Protein AF-A0A087G0Y4-F1 (afdb_monomer_lite)

InterPro domains:
  IPR002164 Nucleosome assembly protein [PF00956] (23-111)
  IPR002164 Nucleosome assembly protein [PTHR11875] (37-117)
  IPR037231 NAP-like superfamily [SSF143113] (29-110)

Secondary structure (DSSP, 8-state):
----TT-----------PPP------------------PPTTHHHHHHHSSSSSGGGS-TTTTTTGGGEEEEEEEEETTTTEEEEEEEE-S-SS-S-SEEEEEEEEPPTTS--EEEEE-

Organism: Arabis alpina (NCBI:txid50452)

Radius of gyration: 19.37 Å; chains: 1; bounding box: 36×42×59 Å

Structure (mmCIF, N/CA/C/O backbone):
data_AF-A0A087G0Y4-F1
#
_entry.id   AF-A0A087G0Y4-F1
#
loop_
_atom_site.group_PDB
_atom_site.id
_atom_site.type_symbol
_atom_site.label_atom_id
_atom_site.label_alt_id
_atom_site.label_comp_id
_atom_site.label_asym_id
_atom_site.label_entity_id
_atom_site.label_seq_id
_atom_site.pdbx_PDB_ins_code
_atom_site.Cartn_x
_atom_site.Cartn_y
_atom_site.Cartn_z
_atom_site.occupancy
_atom_site.B_iso_or_equiv
_atom_site.auth_seq_id
_atom_site.auth_comp_id
_atom_site.auth_asym_id
_atom_site.auth_atom_id
_atom_site.pdbx_PDB_model_num
ATOM 1 N N . MET A 1 1 ? -3.562 14.576 -15.953 1.00 42.75 1 MET A N 1
ATOM 2 C CA . MET A 1 1 ? -2.274 14.216 -15.324 1.00 42.75 1 MET A CA 1
ATOM 3 C C . MET A 1 1 ? -1.263 15.265 -15.746 1.00 42.75 1 MET A C 1
ATOM 5 O O . MET A 1 1 ? -1.091 15.443 -16.943 1.00 42.75 1 MET A O 1
ATOM 9 N N . ALA A 1 2 ? -0.673 16.008 -14.812 1.00 34.34 2 ALA A N 1
ATOM 10 C CA . ALA A 1 2 ? 0.415 16.933 -15.120 1.00 34.34 2 ALA A CA 1
ATOM 11 C C . ALA A 1 2 ? 1.644 16.490 -14.325 1.00 34.34 2 ALA A C 1
ATOM 13 O O . ALA A 1 2 ? 1.571 16.342 -13.107 1.00 34.34 2 ALA A O 1
ATOM 14 N N . GLN A 1 3 ? 2.736 16.218 -15.032 1.00 34.72 3 GLN A N 1
ATOM 15 C CA . GLN A 1 3 ? 4.035 15.912 -14.444 1.00 34.72 3 GLN A CA 1
ATOM 16 C C . GLN A 1 3 ? 4.720 17.238 -14.105 1.00 34.72 3 GLN A C 1
ATOM 18 O O . GLN A 1 3 ? 4.728 18.149 -14.933 1.00 34.72 3 GLN A O 1
ATOM 23 N N . ASN A 1 4 ? 5.290 17.366 -12.906 1.00 48.50 4 ASN A N 1
ATOM 24 C CA . ASN A 1 4 ? 6.262 18.426 -12.654 1.00 48.50 4 ASN A CA 1
ATOM 25 C C . ASN A 1 4 ? 7.663 17.962 -13.097 1.00 48.50 4 ASN A C 1
ATOM 27 O O . ASN A 1 4 ? 7.933 16.765 -13.220 1.00 48.50 4 ASN A O 1
ATOM 31 N N . ASN A 1 5 ? 8.561 18.920 -13.337 1.00 39.03 5 ASN A N 1
ATOM 32 C CA . ASN A 1 5 ? 9.888 18.699 -13.932 1.00 39.03 5 ASN A CA 1
ATOM 33 C C . ASN A 1 5 ? 10.851 17.835 -13.090 1.00 39.03 5 ASN A C 1
ATOM 35 O O . ASN A 1 5 ? 11.966 17.577 -13.531 1.00 39.03 5 ASN A O 1
ATOM 39 N N . ASN A 1 6 ? 10.427 17.361 -11.914 1.00 48.34 6 ASN A N 1
ATOM 40 C CA . ASN A 1 6 ? 11.209 16.481 -11.044 1.00 48.34 6 ASN A CA 1
ATOM 41 C C . ASN A 1 6 ? 10.680 15.035 -11.033 1.00 48.34 6 ASN A C 1
ATOM 43 O O . ASN A 1 6 ? 11.086 14.240 -10.189 1.00 48.34 6 ASN A O 1
ATOM 47 N N . GLY A 1 7 ? 9.751 14.680 -11.930 1.00 47.91 7 GLY A N 1
ATOM 48 C CA . GLY A 1 7 ? 9.212 13.319 -12.019 1.00 47.91 7 GLY A CA 1
ATOM 49 C C . GLY A 1 7 ? 8.364 12.902 -10.812 1.00 47.91 7 GLY A C 1
ATOM 50 O O . GLY A 1 7 ? 8.017 11.729 -10.690 1.00 47.91 7 GLY A O 1
ATOM 51 N N . GLN A 1 8 ? 8.000 13.842 -9.934 1.00 40.19 8 GLN A N 1
ATOM 52 C CA . GLN A 1 8 ? 7.041 13.596 -8.867 1.00 40.19 8 GLN A CA 1
ATOM 53 C C . GLN A 1 8 ? 5.629 13.658 -9.452 1.00 40.19 8 GLN A C 1
ATOM 55 O O . GLN A 1 8 ? 5.131 14.706 -9.859 1.00 40.19 8 GLN A O 1
ATOM 60 N N . CYS A 1 9 ? 4.965 12.508 -9.460 1.00 42.94 9 CYS A N 1
ATOM 61 C CA . CYS A 1 9 ? 3.518 12.437 -9.567 1.00 42.94 9 CYS A CA 1
ATOM 62 C C . CYS A 1 9 ? 2.965 12.770 -8.180 1.00 42.94 9 CYS A C 1
ATOM 64 O O . CYS A 1 9 ? 2.902 11.908 -7.303 1.00 42.94 9 CYS A O 1
ATOM 66 N N . SER A 1 10 ? 2.627 14.040 -7.960 1.00 42.09 10 SER A N 1
ATOM 67 C CA . SER A 1 10 ? 1.750 14.422 -6.861 1.00 42.09 10 SER A CA 1
ATOM 68 C C . SER A 1 10 ? 0.341 13.978 -7.231 1.00 42.09 10 SER A C 1
ATOM 70 O O . SER A 1 10 ? -0.224 14.444 -8.224 1.00 42.09 10 SER A O 1
ATOM 72 N N . VAL A 1 11 ? -0.234 13.069 -6.447 1.00 43.69 11 VAL A N 1
ATOM 73 C CA . VAL A 1 11 ? -1.680 12.854 -6.472 1.00 43.69 11 VAL A CA 1
ATOM 74 C C . VAL A 1 11 ? -2.290 14.166 -5.984 1.00 43.69 11 VAL A C 1
ATOM 76 O O . VAL A 1 11 ? -2.240 14.473 -4.797 1.00 43.69 11 VAL A O 1
ATOM 79 N N . PHE A 1 12 ? -2.767 15.003 -6.906 1.00 33.47 12 PHE A N 1
ATOM 80 C CA . PHE A 1 12 ? -3.542 16.179 -6.537 1.00 33.47 12 PHE A CA 1
ATOM 81 C C . PHE A 1 12 ? -4.882 15.673 -6.004 1.00 33.47 12 PHE A C 1
ATOM 83 O O . PHE A 1 12 ? -5.778 15.330 -6.775 1.00 33.47 12 PHE A O 1
ATOM 90 N N . PHE A 1 13 ? -5.001 15.580 -4.683 1.00 41.09 13 PHE A N 1
ATOM 91 C CA . PHE A 1 13 ? -6.304 15.546 -4.042 1.00 41.09 13 PHE A CA 1
ATOM 92 C C . PHE A 1 13 ? -6.927 16.929 -4.244 1.00 41.09 13 PHE A C 1
ATOM 94 O O . PHE A 1 13 ? -6.303 17.942 -3.941 1.00 41.09 13 PHE A O 1
ATOM 101 N N . ASN A 1 14 ? -8.125 16.985 -4.828 1.00 33.19 14 ASN A N 1
ATOM 102 C CA . ASN A 1 14 ? -8.888 18.227 -4.873 1.00 33.19 14 ASN A CA 1
ATOM 103 C C . ASN A 1 14 ? -9.185 18.643 -3.426 1.00 33.19 14 ASN A C 1
ATOM 105 O O . ASN A 1 14 ? -9.960 17.971 -2.746 1.00 33.19 14 ASN A O 1
ATOM 109 N N . ASP A 1 15 ? -8.569 19.734 -2.972 1.00 37.50 15 ASP A N 1
ATOM 110 C CA . ASP A 1 15 ? -8.854 20.336 -1.673 1.00 37.50 15 ASP A CA 1
ATOM 111 C C . ASP A 1 15 ? -10.341 20.716 -1.592 1.00 37.50 15 ASP A C 1
ATOM 113 O O . ASP A 1 15 ? -10.822 21.622 -2.279 1.00 37.50 15 ASP A O 1
ATOM 117 N N . VAL A 1 16 ? -11.087 20.034 -0.721 1.00 41.59 16 VAL A N 1
ATOM 118 C CA . VAL A 1 16 ? -12.377 20.527 -0.232 1.00 41.59 16 VAL A CA 1
ATOM 119 C C . VAL A 1 16 ? -12.080 21.670 0.739 1.00 41.59 16 VAL A C 1
ATOM 121 O O . VAL A 1 16 ? -11.507 21.468 1.806 1.00 41.59 16 VAL A O 1
ATOM 124 N N . GLN A 1 17 ? -12.456 22.897 0.370 1.00 39.28 17 GLN A N 1
ATOM 125 C CA . GLN A 1 17 ? -12.334 24.048 1.264 1.00 39.28 17 GLN A CA 1
ATOM 126 C C . GLN A 1 17 ? -13.361 23.964 2.401 1.00 39.28 17 GLN A C 1
ATOM 128 O O . GLN A 1 17 ? -14.561 24.139 2.181 1.00 39.28 17 GLN A O 1
ATOM 133 N N . SER A 1 18 ? -12.892 23.773 3.635 1.00 35.34 18 SER A N 1
ATOM 134 C CA . SER A 1 18 ? -13.695 23.947 4.849 1.00 35.34 18 SER A CA 1
ATOM 135 C C . SER A 1 18 ? -13.528 25.366 5.408 1.00 35.34 18 SER A C 1
ATOM 137 O O . SER A 1 18 ? -12.437 25.751 5.829 1.00 35.34 18 SER A O 1
ATOM 139 N N . LYS A 1 19 ? -14.611 26.154 5.431 1.00 32.28 19 LYS A N 1
ATOM 140 C CA . LYS A 1 19 ? -14.662 27.465 6.103 1.00 32.28 19 LYS A CA 1
ATOM 141 C C . LYS A 1 19 ? -14.731 27.295 7.625 1.00 32.28 19 LYS A C 1
ATOM 143 O O . LYS A 1 19 ? -15.584 26.564 8.119 1.00 32.28 19 LYS A O 1
ATOM 148 N N . ALA A 1 20 ? -13.881 28.025 8.348 1.00 36.31 20 ALA A N 1
ATOM 149 C CA . ALA A 1 20 ? -13.868 28.104 9.807 1.00 36.31 20 ALA A CA 1
ATOM 150 C C . ALA A 1 20 ? -14.759 29.248 10.326 1.00 36.31 20 ALA A C 1
ATOM 152 O O . ALA A 1 20 ? -14.735 30.356 9.788 1.00 36.31 20 ALA A O 1
ATOM 153 N N . GLY A 1 21 ? -15.498 28.981 11.403 1.00 30.19 21 GLY A N 1
ATOM 154 C CA . GLY A 1 21 ? -16.144 29.978 12.255 1.00 30.19 21 GLY A CA 1
ATOM 155 C C . GLY A 1 21 ? -15.939 29.589 13.722 1.00 30.19 21 GLY A C 1
ATOM 156 O O . GLY A 1 21 ? -16.226 28.455 14.094 1.00 30.19 21 GLY A O 1
ATOM 157 N N . ALA A 1 22 ? -15.395 30.510 14.519 1.00 38.53 22 ALA A N 1
ATOM 158 C CA . ALA A 1 22 ? -15.280 30.433 15.984 1.00 38.53 22 ALA A CA 1
ATOM 159 C C . ALA A 1 22 ? -16.597 30.941 16.641 1.00 38.53 22 ALA A C 1
ATOM 161 O O . ALA A 1 22 ? -17.388 31.545 15.904 1.00 38.53 22 ALA A O 1
ATOM 162 N N . PRO A 1 23 ? -16.880 30.742 17.956 1.00 44.62 23 PRO A N 1
ATOM 163 C CA . PRO A 1 23 ? -16.059 31.274 19.062 1.00 44.62 23 PRO A CA 1
ATOM 164 C C . PRO A 1 23 ? -15.920 30.418 20.359 1.00 44.62 23 PRO A C 1
ATOM 166 O O . PRO A 1 23 ? -16.808 29.660 20.726 1.00 44.62 23 PRO A O 1
ATOM 169 N N . GLU A 1 24 ? -14.791 30.672 21.042 1.00 37.28 24 GLU A N 1
ATOM 170 C CA . GLU A 1 24 ? -14.571 30.927 22.492 1.00 37.28 24 GLU A CA 1
ATOM 171 C C . GLU A 1 24 ? -14.680 29.825 23.586 1.00 37.28 24 GLU A C 1
ATOM 173 O O . GLU A 1 24 ? -15.331 28.796 23.453 1.00 37.28 24 GLU A O 1
ATOM 178 N N . GLU A 1 25 ? -13.914 30.071 24.658 1.00 42.16 25 GLU A N 1
ATOM 179 C CA . GLU A 1 25 ? -13.199 29.181 25.595 1.00 42.16 25 GLU A CA 1
ATOM 180 C C . GLU A 1 25 ? -13.991 28.685 26.826 1.00 42.16 25 GLU A C 1
ATOM 182 O O . GLU A 1 25 ? -14.810 29.436 27.338 1.00 42.16 25 GLU A O 1
ATOM 187 N N . VAL A 1 26 ? -13.598 27.532 27.418 1.00 32.91 26 VAL A N 1
ATOM 188 C CA . VAL A 1 26 ? -13.434 27.339 28.889 1.00 32.91 26 VAL A CA 1
ATOM 189 C C . VAL A 1 26 ? -12.370 26.250 29.188 1.00 32.91 26 VAL A C 1
ATOM 191 O O . VAL A 1 26 ? -12.385 25.174 28.595 1.00 32.91 26 VAL A O 1
ATOM 194 N N . LYS A 1 27 ? -11.458 26.547 30.131 1.00 42.16 27 LYS A N 1
ATOM 195 C CA . LYS A 1 27 ? -10.348 25.726 30.678 1.00 42.16 27 LYS A CA 1
ATOM 196 C C . LYS A 1 27 ? -10.800 24.483 31.468 1.00 42.16 27 LYS A C 1
ATOM 198 O O . LYS A 1 27 ? -11.770 24.597 32.205 1.00 42.16 27 LYS A O 1
ATOM 203 N N . THR A 1 28 ? -10.015 23.393 31.466 1.00 29.47 28 THR A N 1
ATOM 204 C CA . THR A 1 28 ? -9.475 22.678 32.662 1.00 29.47 28 THR A CA 1
ATOM 205 C C . THR A 1 28 ? -8.349 21.719 32.212 1.00 29.47 28 THR A C 1
ATOM 207 O O . THR A 1 28 ? -8.361 21.241 31.082 1.00 29.47 28 THR A O 1
ATOM 210 N N . GLU A 1 29 ? -7.349 21.539 33.074 1.00 43.53 29 GLU A N 1
ATOM 211 C CA . GLU A 1 29 ? -6.061 20.849 32.894 1.00 43.53 29 GLU A CA 1
ATOM 212 C C . GLU A 1 29 ? -6.166 19.304 32.845 1.00 43.53 29 GLU A C 1
ATOM 214 O O . GLU A 1 29 ? -7.172 18.740 33.261 1.00 43.53 29 GLU A O 1
ATOM 219 N N . GLU A 1 30 ? -5.078 18.659 32.386 1.00 40.88 30 GLU A N 1
ATOM 220 C CA . GLU A 1 30 ? -4.781 17.205 32.357 1.00 40.88 30 GLU A CA 1
ATOM 221 C C . GLU A 1 30 ? -5.327 16.360 31.187 1.00 40.88 30 GLU A C 1
ATOM 223 O O . GLU A 1 30 ? -6.263 15.583 31.311 1.00 40.88 30 GLU A O 1
ATOM 228 N N . GLU A 1 31 ? -4.653 16.452 30.038 1.00 36.97 31 GLU A N 1
ATOM 229 C CA . GLU A 1 31 ? -4.022 15.318 29.339 1.00 36.97 31 GLU A CA 1
ATOM 230 C C . GLU A 1 31 ? -3.340 15.891 28.089 1.00 36.97 31 GLU A C 1
ATOM 232 O O . GLU A 1 31 ? -4.000 16.385 27.174 1.00 36.97 31 GLU A O 1
ATOM 237 N N . GLU A 1 32 ? -2.008 15.815 28.014 1.00 40.00 32 GLU A N 1
ATOM 238 C CA . GLU A 1 32 ? -1.262 16.000 26.765 1.00 40.00 32 GLU A CA 1
ATOM 239 C C . GLU A 1 32 ? -1.572 14.846 25.791 1.00 40.00 32 GLU A C 1
ATOM 241 O O . GLU A 1 32 ? -0.706 14.072 25.390 1.00 40.00 32 GLU A O 1
ATOM 246 N N . LYS A 1 33 ? -2.821 14.715 25.347 1.00 40.31 33 LYS A N 1
ATOM 247 C CA . LYS A 1 33 ? -3.071 14.187 24.015 1.00 40.31 33 LYS A CA 1
ATOM 248 C C . LYS A 1 33 ? -3.001 15.376 23.098 1.00 40.31 33 LYS A C 1
ATOM 250 O O . LYS A 1 33 ? -4.000 16.052 22.860 1.00 40.31 33 LYS A O 1
ATOM 255 N N . ALA A 1 34 ? -1.784 15.608 22.601 1.00 44.06 34 ALA A N 1
ATOM 256 C CA . ALA A 1 34 ? -1.559 16.322 21.361 1.00 44.06 34 ALA A CA 1
ATOM 257 C C . ALA A 1 34 ? -2.760 16.046 20.461 1.00 44.06 34 ALA A C 1
ATOM 259 O O . ALA A 1 34 ? -3.037 14.886 20.130 1.00 44.06 34 ALA A O 1
ATOM 260 N N . VAL A 1 35 ? -3.512 17.097 20.146 1.00 46.28 35 VAL A N 1
ATOM 261 C CA . VAL A 1 35 ? -4.509 17.072 19.088 1.00 46.28 35 VAL A CA 1
ATOM 262 C C . VAL A 1 35 ? -3.695 16.856 17.816 1.00 46.28 35 VAL A C 1
ATOM 264 O O . VAL A 1 35 ? -3.379 17.790 17.092 1.00 46.28 35 VAL A O 1
ATOM 267 N N . LYS A 1 36 ? -3.246 15.611 17.601 1.00 55.59 36 LYS A N 1
ATOM 268 C CA . LYS A 1 36 ? -2.837 15.114 16.300 1.00 55.59 36 LYS A CA 1
ATOM 269 C C . LYS A 1 36 ? -4.037 15.435 15.444 1.00 55.59 36 LYS A C 1
ATOM 271 O O . LYS A 1 36 ? -5.130 14.947 15.743 1.00 55.59 36 LYS A O 1
ATOM 276 N N . GLU A 1 37 ? -3.841 16.333 14.488 1.00 54.47 37 GLU A N 1
ATOM 277 C CA . GLU A 1 37 ? -4.824 16.670 13.473 1.00 54.47 37 GLU A CA 1
ATOM 278 C C . GLU A 1 37 ? -5.560 15.384 13.106 1.00 54.47 37 GLU A C 1
ATOM 280 O O . GLU A 1 37 ? -4.936 14.394 12.711 1.00 54.47 37 GLU A O 1
ATOM 285 N N . LYS A 1 38 ? -6.864 15.336 13.404 1.00 65.81 38 LYS A N 1
ATOM 286 C CA . LYS A 1 38 ? -7.674 14.144 13.169 1.00 65.81 38 LYS A CA 1
ATOM 287 C C . LYS A 1 38 ? -7.774 13.985 11.658 1.00 65.81 38 LYS A C 1
ATOM 289 O O . LYS A 1 38 ? -8.678 14.540 11.039 1.00 65.81 38 LYS A O 1
ATOM 294 N N . GLY A 1 39 ? -6.810 13.281 11.072 1.00 77.88 39 GLY A N 1
ATOM 295 C CA . GLY A 1 39 ? -6.884 12.825 9.694 1.00 77.88 39 GLY A CA 1
ATOM 296 C C . GLY A 1 39 ? -8.147 11.992 9.486 1.00 77.88 39 GLY A C 1
ATOM 297 O O . GLY A 1 39 ? -8.811 11.579 10.441 1.00 77.88 39 GLY A O 1
ATOM 298 N N . VAL A 1 40 ? -8.493 11.747 8.227 1.00 89.38 40 VAL A N 1
ATOM 299 C CA . VAL A 1 40 ? -9.661 10.929 7.893 1.00 89.38 40 VAL A CA 1
ATOM 300 C C . VAL A 1 40 ? -9.411 9.488 8.373 1.00 89.38 40 VAL A C 1
ATOM 302 O O . VAL A 1 40 ? -8.424 8.882 7.949 1.00 89.38 40 VAL A O 1
ATOM 305 N N . PRO A 1 41 ? -10.254 8.925 9.264 1.00 91.00 41 PRO A N 1
ATOM 306 C CA . PRO A 1 41 ? -10.108 7.541 9.709 1.00 91.00 41 PRO A CA 1
ATOM 307 C C . PRO A 1 41 ? -10.155 6.568 8.531 1.00 91.00 41 PRO A C 1
ATOM 309 O O . PRO A 1 41 ? -10.930 6.770 7.598 1.00 91.00 41 PRO A O 1
ATOM 312 N N . ASP A 1 42 ? -9.325 5.523 8.578 1.00 93.38 42 ASP A N 1
ATOM 313 C CA . ASP A 1 42 ? -9.240 4.468 7.558 1.00 93.38 42 ASP A CA 1
ATOM 314 C C . ASP A 1 42 ? -9.014 4.979 6.120 1.00 93.38 42 ASP A C 1
ATOM 316 O O . ASP A 1 42 ? -9.293 4.265 5.156 1.00 93.38 42 ASP A O 1
ATOM 320 N N . PHE A 1 43 ? -8.482 6.199 5.961 1.00 94.50 43 PHE A N 1
ATOM 321 C CA . PHE A 1 43 ? -8.336 6.867 4.666 1.00 94.50 43 PHE A CA 1
ATOM 322 C C . PHE A 1 43 ? -7.714 5.969 3.596 1.00 94.50 43 PHE A C 1
ATOM 324 O O . PHE A 1 43 ? -8.292 5.803 2.525 1.00 94.50 43 PHE A O 1
ATOM 331 N N . TRP A 1 44 ? -6.565 5.354 3.889 1.00 95.56 44 TRP A N 1
ATOM 332 C CA . TRP A 1 44 ? -5.857 4.527 2.914 1.00 95.56 44 TRP A CA 1
ATOM 333 C C . TRP A 1 44 ? -6.564 3.208 2.614 1.00 95.56 44 TRP A C 1
ATOM 335 O O . TRP A 1 44 ? -6.587 2.799 1.457 1.00 95.56 44 TRP A O 1
ATOM 345 N N . LEU A 1 45 ? -7.187 2.564 3.607 1.00 94.75 45 LEU A N 1
ATOM 346 C CA . LEU A 1 45 ? -8.000 1.368 3.369 1.00 94.75 45 LEU A CA 1
ATOM 347 C C . LEU A 1 45 ? -9.168 1.698 2.429 1.00 94.75 45 LEU A C 1
ATOM 349 O O . LEU A 1 45 ? -9.377 1.007 1.433 1.00 94.75 45 LEU A O 1
ATOM 353 N N . ILE A 1 46 ? -9.893 2.782 2.712 1.00 94.75 46 ILE A N 1
ATOM 354 C CA . ILE A 1 46 ? -11.022 3.232 1.890 1.00 94.75 46 ILE A CA 1
ATOM 355 C C . ILE A 1 46 ? -10.541 3.620 0.486 1.00 94.75 46 ILE A C 1
ATOM 357 O O . ILE A 1 46 ? -11.155 3.224 -0.504 1.00 94.75 46 ILE A O 1
ATOM 361 N N . ALA A 1 47 ? -9.431 4.355 0.381 1.00 95.00 47 ALA A N 1
ATOM 362 C CA . ALA A 1 47 ? -8.864 4.776 -0.896 1.00 95.00 47 ALA A CA 1
ATOM 363 C C . ALA A 1 47 ? -8.456 3.580 -1.772 1.00 95.00 47 ALA A C 1
ATOM 365 O O . ALA A 1 47 ? -8.764 3.569 -2.962 1.00 95.00 47 ALA A O 1
ATOM 366 N N . LEU A 1 48 ? -7.811 2.561 -1.194 1.00 94.12 48 LEU A N 1
ATOM 367 C CA . LEU A 1 48 ? -7.381 1.366 -1.926 1.00 94.12 48 LEU A CA 1
ATOM 368 C C . LEU A 1 48 ? -8.557 0.462 -2.329 1.00 94.12 48 LEU A C 1
ATOM 370 O O . LEU A 1 48 ? -8.524 -0.116 -3.414 1.00 94.12 48 LEU A O 1
ATOM 374 N N . LYS A 1 49 ? -9.613 0.369 -1.508 1.00 92.44 49 LYS A N 1
ATOM 375 C CA . LYS A 1 49 ? -10.825 -0.402 -1.847 1.00 92.44 49 LYS A CA 1
ATOM 376 C C . LYS A 1 49 ? -11.708 0.269 -2.901 1.00 92.44 49 LYS A C 1
ATOM 378 O O . LYS A 1 49 ? -12.431 -0.425 -3.603 1.00 92.44 49 LYS A O 1
ATOM 383 N N . ASN A 1 50 ? -11.658 1.596 -3.006 1.00 92.94 50 ASN A N 1
ATOM 384 C CA . ASN A 1 50 ? -12.433 2.364 -3.988 1.00 92.94 50 ASN A CA 1
ATOM 385 C C . ASN A 1 50 ? -11.654 2.668 -5.278 1.00 92.94 50 ASN A C 1
ATOM 387 O O . ASN A 1 50 ? -12.180 3.323 -6.176 1.00 92.94 50 ASN A O 1
ATOM 391 N N . ASN A 1 51 ? -10.393 2.248 -5.362 1.00 91.81 51 ASN A N 1
ATOM 392 C CA . ASN A 1 51 ? -9.607 2.345 -6.584 1.00 91.81 51 ASN A CA 1
ATOM 393 C C . ASN A 1 51 ? -10.113 1.331 -7.627 1.00 91.81 51 ASN A C 1
ATOM 395 O O . ASN A 1 51 ? -10.695 0.323 -7.266 1.00 91.81 51 ASN A O 1
ATOM 399 N N . GLU A 1 52 ? -9.880 1.555 -8.919 1.00 90.94 52 GLU A N 1
ATOM 400 C CA . GLU A 1 52 ? -10.336 0.620 -9.964 1.00 90.94 52 GLU A CA 1
ATOM 401 C C . GLU A 1 52 ? -9.491 -0.663 -10.055 1.00 90.94 52 GLU A C 1
ATOM 403 O O . GLU A 1 52 ? -9.963 -1.671 -10.568 1.00 90.94 52 GLU A O 1
ATOM 408 N N . ILE A 1 53 ? -8.243 -0.632 -9.579 1.00 89.06 53 ILE A N 1
ATOM 409 C CA . ILE A 1 53 ? -7.243 -1.684 -9.819 1.00 89.06 53 ILE A CA 1
ATOM 410 C C . ILE A 1 53 ? -6.966 -2.498 -8.553 1.00 89.06 53 ILE A C 1
ATOM 412 O O . ILE A 1 53 ? -6.816 -3.712 -8.614 1.00 89.06 53 ILE A O 1
ATOM 416 N N . THR A 1 54 ? -6.876 -1.844 -7.395 1.00 87.81 54 THR A N 1
ATOM 417 C CA . THR A 1 54 ? -6.468 -2.484 -6.133 1.00 87.81 54 THR A CA 1
ATOM 418 C C . THR A 1 54 ? -7.550 -3.133 -5.245 1.00 87.81 54 THR A C 1
ATOM 420 O O . THR A 1 54 ? -7.148 -3.677 -4.216 1.00 87.81 54 THR 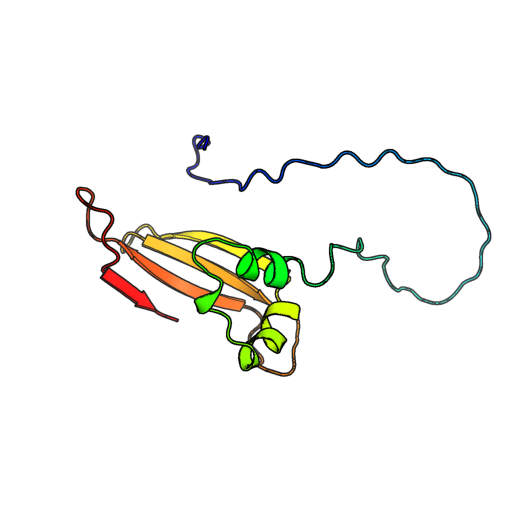A O 1
ATOM 423 N N . PRO A 1 55 ? -8.873 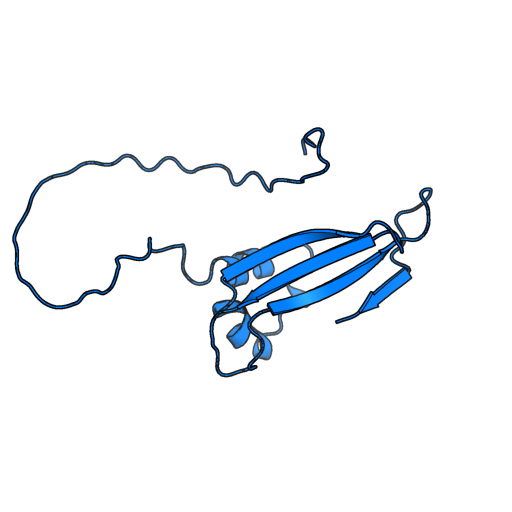-3.134 -5.536 1.00 88.44 55 PRO A N 1
ATOM 424 C CA . PRO A 1 55 ? -9.855 -3.734 -4.625 1.00 88.44 55 PRO A CA 1
ATOM 425 C C . PRO A 1 55 ? -9.634 -5.225 -4.378 1.00 88.44 55 PRO A C 1
ATOM 427 O O . PRO A 1 55 ? -9.756 -5.682 -3.247 1.00 88.44 55 PRO A O 1
ATOM 430 N N . GLU A 1 56 ? -9.282 -5.977 -5.424 1.00 89.25 56 GLU A N 1
ATOM 431 C CA . GLU A 1 56 ? -9.108 -7.435 -5.354 1.00 89.25 56 GLU A CA 1
ATOM 432 C C . GLU A 1 56 ? -7.832 -7.850 -4.602 1.00 89.25 56 GLU A C 1
ATOM 434 O O . GLU A 1 56 ? -7.710 -8.992 -4.164 1.00 89.25 56 GLU A O 1
ATOM 439 N N . GLU A 1 57 ? -6.905 -6.911 -4.391 1.00 88.69 57 GLU A N 1
ATOM 440 C CA . GLU A 1 57 ? -5.669 -7.134 -3.636 1.00 88.69 57 GLU A CA 1
ATOM 441 C C . GLU A 1 57 ? -5.897 -7.107 -2.113 1.00 88.69 57 GLU A C 1
ATOM 443 O O . GLU A 1 57 ? -5.030 -7.544 -1.354 1.00 88.69 57 GLU A O 1
ATOM 448 N N . ILE A 1 58 ? -7.046 -6.596 -1.644 1.00 90.81 58 ILE A N 1
ATOM 449 C CA . ILE A 1 58 ? -7.399 -6.517 -0.219 1.00 90.81 58 ILE A CA 1
ATOM 450 C C . ILE A 1 58 ? -8.598 -7.426 0.048 1.00 90.81 58 ILE A C 1
ATOM 452 O O . ILE A 1 58 ? -9.750 -7.016 -0.089 1.00 90.81 58 ILE A O 1
ATOM 456 N N . ALA A 1 59 ? -8.332 -8.662 0.470 1.00 90.12 59 ALA A N 1
ATOM 457 C CA . ALA A 1 59 ? -9.391 -9.573 0.893 1.00 90.12 59 ALA A CA 1
ATOM 458 C C . ALA A 1 59 ? -9.933 -9.198 2.285 1.00 90.12 59 ALA A C 1
ATOM 460 O O . ALA A 1 59 ? -9.226 -8.605 3.100 1.00 90.12 59 ALA A O 1
ATOM 46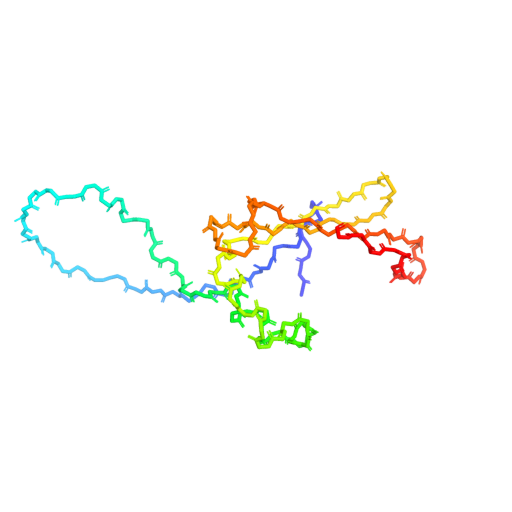1 N N . ASP A 1 60 ? -11.156 -9.631 2.607 1.00 90.38 60 ASP A N 1
ATOM 462 C CA . ASP A 1 60 ? -11.831 -9.319 3.883 1.00 90.38 60 ASP A CA 1
ATOM 463 C C . ASP A 1 60 ? -10.981 -9.659 5.124 1.00 90.38 60 ASP A C 1
ATOM 465 O O . ASP A 1 60 ? -10.990 -8.948 6.128 1.00 90.38 60 ASP A O 1
ATOM 469 N N . ARG A 1 61 ? -10.202 -10.746 5.052 1.00 91.75 61 ARG A N 1
ATOM 470 C CA . ARG A 1 61 ? -9.293 -11.186 6.126 1.00 91.75 61 ARG A CA 1
ATOM 471 C C . ARG A 1 61 ? -8.102 -10.244 6.342 1.00 91.75 61 ARG A C 1
ATOM 473 O O . ARG A 1 61 ? -7.524 -10.238 7.426 1.00 91.75 61 ARG A O 1
ATOM 480 N N . ASP A 1 62 ? -7.738 -9.486 5.313 1.00 92.19 62 ASP A N 1
ATOM 481 C CA . ASP A 1 62 ? -6.548 -8.642 5.271 1.00 92.19 62 ASP A CA 1
ATOM 482 C C . ASP A 1 62 ? -6.873 -7.191 5.664 1.00 92.19 62 ASP A C 1
ATOM 484 O O . ASP A 1 62 ? -5.971 -6.448 6.045 1.00 92.19 62 ASP A O 1
ATOM 488 N N . GLU A 1 63 ? -8.154 -6.792 5.679 1.00 93.44 63 GLU A N 1
ATOM 489 C CA . GLU A 1 63 ? -8.613 -5.423 5.985 1.00 93.44 63 GLU A CA 1
ATOM 490 C C . GLU A 1 63 ? -8.128 -4.867 7.325 1.00 93.44 63 GLU A C 1
ATOM 492 O O . GLU A 1 63 ? -8.066 -3.652 7.514 1.00 93.44 63 GLU A O 1
ATOM 497 N N . GLY A 1 64 ? -7.805 -5.740 8.276 1.00 95.69 64 GLY A N 1
ATOM 498 C CA . GLY A 1 64 ? -7.354 -5.344 9.599 1.00 95.69 64 GLY A CA 1
ATOM 499 C C . GLY A 1 64 ? -6.040 -4.562 9.591 1.00 95.69 64 GLY A C 1
ATOM 500 O O . GLY A 1 64 ? -5.903 -3.606 10.355 1.00 95.69 64 GLY A O 1
ATOM 501 N N . ALA A 1 65 ? -5.089 -4.932 8.730 1.00 96.00 65 ALA A N 1
ATOM 502 C CA . ALA A 1 65 ? -3.765 -4.314 8.709 1.00 96.00 65 ALA A CA 1
ATOM 503 C C . ALA A 1 65 ? -3.731 -2.936 8.010 1.00 96.00 65 ALA A C 1
ATOM 505 O O . ALA A 1 65 ? -3.164 -2.007 8.592 1.00 96.00 65 ALA A O 1
ATOM 506 N N . PRO A 1 66 ? -4.367 -2.721 6.836 1.00 94.81 66 PRO A N 1
ATOM 507 C CA . PRO A 1 66 ? -4.404 -1.415 6.174 1.00 94.81 66 PRO A CA 1
ATOM 508 C C . PRO A 1 66 ? -5.072 -0.294 6.983 1.00 94.81 66 PRO A C 1
ATOM 510 O O . PRO A 1 66 ? -4.829 0.871 6.689 1.00 94.81 66 PRO A O 1
ATOM 513 N N . LYS A 1 67 ? -5.846 -0.598 8.036 1.00 95.56 67 LYS A N 1
ATOM 514 C CA . LYS A 1 67 ? -6.359 0.419 8.985 1.00 95.56 67 LYS A CA 1
ATOM 515 C C . LYS A 1 67 ? -5.251 1.162 9.733 1.00 95.56 67 LYS A C 1
ATOM 517 O O . LYS A 1 67 ? -5.448 2.283 10.185 1.00 95.56 67 LYS A O 1
ATOM 522 N N . TYR A 1 68 ? -4.078 0.544 9.850 1.00 96.25 68 TYR A N 1
ATOM 523 C CA . TYR A 1 68 ? -2.897 1.128 10.486 1.00 96.25 68 TYR A CA 1
ATOM 524 C C . TYR A 1 68 ? -1.947 1.782 9.472 1.00 96.25 68 TYR A C 1
ATOM 526 O O . TYR A 1 68 ? -0.869 2.240 9.856 1.00 96.25 68 TYR A O 1
ATOM 534 N N . LEU A 1 69 ? -2.304 1.803 8.183 1.00 96.00 69 LEU A N 1
ATOM 535 C CA . LEU A 1 69 ? -1.517 2.442 7.133 1.00 96.00 69 LEU A CA 1
ATOM 536 C C . LEU A 1 69 ? -1.651 3.962 7.259 1.00 96.00 69 LEU A C 1
ATOM 538 O O . LEU A 1 69 ? -2.743 4.512 7.145 1.00 96.00 69 LEU A O 1
ATOM 542 N N . LYS A 1 70 ? -0.528 4.640 7.496 1.00 94.94 70 LYS A N 1
ATOM 543 C CA . LYS A 1 70 ? -0.444 6.100 7.625 1.00 94.94 70 LYS A CA 1
ATOM 544 C C . LYS A 1 70 ? -0.177 6.793 6.306 1.00 94.94 70 LYS A C 1
ATOM 546 O O . LYS A 1 70 ? -0.679 7.891 6.085 1.00 94.94 70 LYS A O 1
ATOM 551 N N . ASP A 1 71 ? 0.673 6.197 5.478 1.00 95.81 71 ASP A N 1
ATOM 552 C CA . ASP A 1 71 ? 1.164 6.833 4.262 1.00 95.81 71 ASP A CA 1
ATOM 553 C C . ASP A 1 71 ? 1.664 5.796 3.255 1.00 95.81 71 ASP A C 1
ATOM 555 O O . ASP A 1 71 ? 2.138 4.720 3.638 1.00 95.81 71 ASP A O 1
ATOM 559 N N . ILE A 1 72 ? 1.595 6.147 1.974 1.00 95.69 72 ILE A N 1
ATOM 560 C CA . ILE A 1 72 ? 2.177 5.384 0.872 1.00 95.69 72 ILE A CA 1
ATOM 561 C C . ILE A 1 72 ? 3.056 6.342 0.082 1.00 95.69 72 ILE A C 1
ATOM 563 O O . ILE A 1 72 ? 2.566 7.271 -0.561 1.00 95.69 72 ILE A O 1
ATOM 567 N N . LYS A 1 73 ? 4.363 6.098 0.095 1.00 95.62 73 LYS A N 1
ATOM 568 C CA . LYS A 1 73 ? 5.315 6.865 -0.712 1.00 95.62 73 LYS A CA 1
ATOM 569 C C . LYS A 1 73 ? 5.827 6.020 -1.851 1.00 95.62 73 LYS A C 1
ATOM 571 O O . LYS A 1 73 ? 5.886 4.796 -1.761 1.00 95.62 73 LYS A O 1
ATOM 576 N N . TRP A 1 74 ? 6.240 6.691 -2.912 1.00 94.62 74 TRP A N 1
ATOM 577 C CA . TRP A 1 74 ? 6.948 6.047 -3.995 1.00 94.62 74 TRP A CA 1
ATOM 578 C C . TRP A 1 74 ? 8.204 6.830 -4.349 1.00 94.62 74 TRP A C 1
ATOM 580 O O . TRP A 1 74 ? 8.256 8.054 -4.204 1.00 94.62 74 TRP A O 1
ATOM 590 N N . ASN A 1 75 ? 9.222 6.112 -4.803 1.00 92.81 75 ASN A N 1
ATOM 591 C CA . ASN A 1 75 ? 10.426 6.702 -5.362 1.00 92.81 75 ASN A CA 1
ATOM 592 C C . ASN A 1 75 ? 10.870 5.927 -6.603 1.00 92.81 75 ASN A C 1
ATOM 594 O O . ASN A 1 75 ? 10.558 4.745 -6.775 1.00 92.81 75 ASN A O 1
ATOM 598 N N . ARG A 1 76 ? 11.570 6.627 -7.496 1.00 92.06 76 ARG A N 1
ATOM 599 C CA . ARG A 1 76 ? 12.196 6.022 -8.667 1.00 92.06 76 ARG A CA 1
ATOM 600 C C . ARG A 1 76 ? 13.490 5.338 -8.237 1.00 92.06 76 ARG A C 1
ATOM 602 O O . ARG A 1 76 ? 14.253 5.896 -7.452 1.00 92.06 76 ARG A O 1
ATOM 609 N N . VAL A 1 77 ? 13.729 4.152 -8.777 1.00 90.12 77 VAL A N 1
ATOM 610 C CA . VAL A 1 77 ? 14.986 3.415 -8.639 1.00 90.12 77 VAL A CA 1
ATOM 611 C C . VAL A 1 77 ? 15.721 3.526 -9.970 1.00 90.12 77 VAL A C 1
ATOM 613 O O . VAL A 1 77 ? 15.129 3.283 -11.023 1.00 90.12 77 VAL A O 1
ATOM 616 N N . GLU A 1 78 ? 16.976 3.968 -9.930 1.00 88.12 78 GLU A N 1
ATOM 617 C CA . GLU A 1 78 ? 17.767 4.212 -11.143 1.00 88.12 78 GLU A CA 1
ATOM 618 C C . GLU A 1 78 ? 18.404 2.931 -11.684 1.00 88.12 78 GLU A C 1
ATOM 620 O O . GLU A 1 78 ? 18.335 2.694 -12.883 1.00 88.12 78 GLU A O 1
ATOM 625 N N . GLU A 1 79 ? 18.955 2.086 -10.808 1.00 86.38 79 GLU A N 1
ATOM 626 C CA . GLU A 1 79 ? 19.675 0.874 -11.203 1.00 86.38 79 GLU A CA 1
ATOM 627 C C . GLU A 1 79 ? 19.389 -0.284 -10.225 1.00 86.38 79 GLU A C 1
ATOM 629 O O . GLU A 1 79 ? 19.771 -0.203 -9.050 1.00 86.38 79 GLU A O 1
ATOM 634 N N . PRO A 1 80 ? 18.723 -1.366 -10.668 1.00 86.06 80 PRO A N 1
ATOM 635 C CA . PRO A 1 80 ? 18.006 -1.495 -11.945 1.00 86.06 80 PRO A CA 1
ATOM 636 C C . PRO A 1 80 ? 16.811 -0.534 -12.033 1.00 86.06 80 PRO A C 1
ATOM 638 O O . PRO A 1 80 ? 16.142 -0.277 -11.025 1.00 86.06 80 PRO A O 1
ATOM 641 N N . LYS A 1 81 ? 16.524 -0.036 -13.242 1.00 88.56 81 LYS A N 1
ATOM 642 C CA . LYS A 1 81 ? 15.428 0.910 -13.504 1.00 88.56 81 LYS 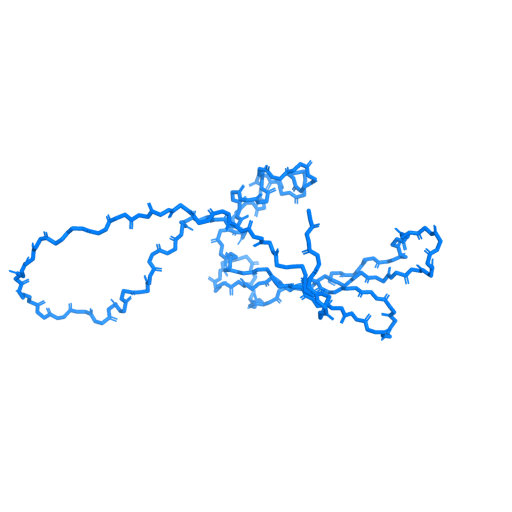A CA 1
ATOM 643 C C . LYS A 1 81 ? 14.113 0.382 -12.936 1.00 88.56 81 LYS A C 1
ATOM 645 O O . LYS A 1 81 ? 13.738 -0.771 -13.144 1.00 88.56 81 LYS A O 1
ATOM 650 N N . GLY A 1 82 ? 13.398 1.225 -12.202 1.00 90.75 82 GLY A N 1
ATOM 651 C CA . GLY A 1 82 ? 12.173 0.798 -11.547 1.00 90.75 82 GLY A CA 1
ATOM 652 C C . GLY A 1 82 ? 11.560 1.845 -10.637 1.00 90.75 82 GLY A C 1
ATOM 653 O O . GLY A 1 82 ? 11.907 3.028 -10.670 1.00 90.75 82 GLY A O 1
ATOM 654 N N . PHE A 1 83 ? 10.647 1.391 -9.789 1.00 91.88 83 PHE A N 1
ATOM 655 C CA . PHE A 1 83 ? 10.100 2.193 -8.704 1.00 91.88 83 PHE A CA 1
ATOM 656 C C . PHE A 1 83 ? 9.854 1.330 -7.474 1.00 91.88 83 PHE A C 1
ATOM 658 O O . PHE A 1 83 ? 9.586 0.129 -7.566 1.00 91.88 83 PHE A O 1
ATOM 665 N N . LYS A 1 84 ? 9.944 1.952 -6.306 1.00 93.75 84 LYS A N 1
ATOM 666 C CA . LYS A 1 84 ? 9.660 1.320 -5.024 1.00 93.75 84 LYS A CA 1
ATOM 667 C C . LYS A 1 84 ? 8.475 2.017 -4.382 1.00 93.75 84 LYS A C 1
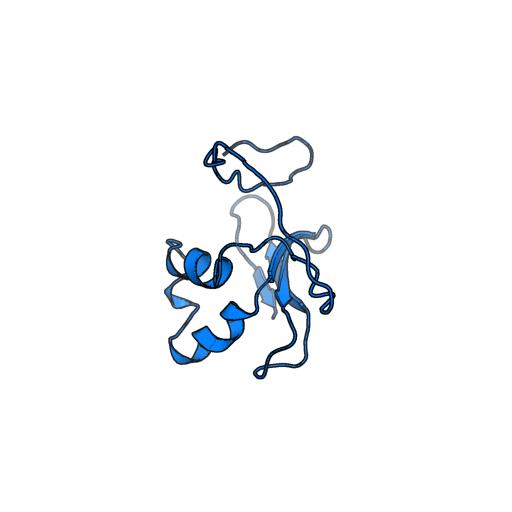ATOM 669 O O . LYS A 1 84 ? 8.449 3.243 -4.316 1.00 93.75 84 LYS A O 1
ATOM 674 N N . LEU A 1 85 ? 7.521 1.228 -3.906 1.00 96.50 85 LEU A N 1
ATOM 675 C CA . LEU A 1 85 ? 6.451 1.663 -3.019 1.00 96.50 85 LEU A CA 1
ATOM 676 C C . LEU A 1 85 ? 6.852 1.369 -1.574 1.00 96.50 85 LEU A C 1
ATOM 678 O O . LEU A 1 85 ? 7.343 0.279 -1.277 1.00 96.50 85 LEU A O 1
ATOM 682 N N . GLU A 1 86 ? 6.625 2.324 -0.684 1.00 97.69 86 GLU A N 1
ATOM 683 C CA . GLU A 1 86 ? 6.863 2.210 0.751 1.00 97.69 86 GLU A CA 1
ATOM 684 C C . GLU A 1 86 ? 5.570 2.522 1.500 1.00 97.69 86 GLU A C 1
ATOM 686 O O . GLU A 1 86 ? 5.018 3.616 1.389 1.00 97.69 86 GLU A O 1
ATOM 691 N N . PHE A 1 87 ? 5.093 1.541 2.258 1.00 97.19 87 PHE A N 1
ATOM 692 C CA . PHE A 1 87 ? 3.855 1.587 3.021 1.00 97.19 87 PHE A CA 1
ATOM 693 C C . PHE A 1 87 ? 4.207 1.769 4.495 1.00 97.19 87 PHE A C 1
ATOM 695 O O . PHE A 1 87 ? 4.823 0.887 5.096 1.00 97.19 87 PHE A O 1
ATOM 702 N N . PHE A 1 88 ? 3.846 2.912 5.072 1.00 97.44 88 PHE A N 1
ATOM 703 C CA . PHE A 1 88 ? 4.207 3.289 6.437 1.00 97.44 88 PHE A CA 1
ATOM 704 C C . PHE A 1 88 ? 3.076 2.946 7.397 1.00 97.44 88 PHE A C 1
ATOM 706 O O . PHE A 1 88 ? 2.001 3.533 7.320 1.00 97.44 88 PHE A O 1
ATOM 713 N N . PHE A 1 89 ? 3.330 2.059 8.349 1.00 97.00 89 PHE A N 1
ATOM 714 C CA . PHE A 1 89 ? 2.339 1.600 9.314 1.00 97.00 89 PHE A CA 1
ATOM 715 C C . PHE A 1 89 ? 2.598 2.148 10.719 1.00 97.00 89 PHE A C 1
ATOM 717 O O . PHE A 1 89 ? 3.729 2.462 11.113 1.00 97.00 89 PHE A O 1
ATOM 724 N N . ASP A 1 90 ? 1.524 2.291 11.487 1.00 95.94 90 ASP A N 1
ATOM 725 C CA . ASP A 1 90 ? 1.601 2.314 12.945 1.00 95.94 90 ASP A CA 1
ATOM 726 C C . ASP A 1 90 ? 1.816 0.905 13.512 1.00 95.94 90 ASP A C 1
ATOM 728 O O . ASP A 1 90 ? 1.636 -0.106 12.825 1.00 95.94 90 ASP A O 1
ATOM 732 N N . GLN A 1 91 ? 2.217 0.838 14.787 1.00 96.00 91 GLN A N 1
ATOM 733 C CA . GLN A 1 91 ? 2.251 -0.432 15.512 1.00 96.00 91 GLN A CA 1
ATOM 734 C C . GLN A 1 91 ? 0.868 -1.084 15.474 1.00 96.00 91 GLN A C 1
ATOM 736 O O . GLN A 1 91 ? -0.146 -0.431 15.722 1.00 96.00 91 GLN A O 1
ATOM 741 N N . ASN A 1 92 ? 0.837 -2.373 15.149 1.00 95.31 92 ASN A N 1
ATOM 742 C CA . ASN A 1 92 ? -0.391 -3.110 14.889 1.00 95.31 92 ASN A CA 1
ATOM 743 C C . ASN A 1 92 ? -0.210 -4.599 15.255 1.00 95.31 92 ASN A C 1
ATOM 745 O O . ASN A 1 92 ? 0.924 -5.055 15.400 1.00 95.31 92 ASN A O 1
ATOM 749 N N . PRO A 1 93 ? -1.299 -5.370 15.426 1.00 97.12 93 PRO A N 1
ATOM 750 C CA . PRO A 1 93 ? -1.218 -6.758 15.886 1.00 97.12 93 PRO A CA 1
ATOM 751 C C . PRO A 1 93 ? -0.858 -7.775 14.787 1.00 97.12 93 PRO A C 1
ATOM 753 O O . PRO A 1 93 ? -0.751 -8.962 15.089 1.00 97.12 93 PRO A O 1
ATOM 756 N N . TYR A 1 94 ? -0.705 -7.351 13.529 1.00 96.50 94 TYR A N 1
ATOM 757 C CA . TYR A 1 94 ? -0.510 -8.253 12.386 1.00 96.50 94 TYR A CA 1
ATOM 758 C C . TYR A 1 94 ? 0.971 -8.462 12.061 1.00 96.50 94 TYR A C 1
ATOM 760 O O . TYR A 1 94 ? 1.371 -9.558 11.670 1.00 96.50 94 TYR A O 1
ATOM 768 N N . PHE A 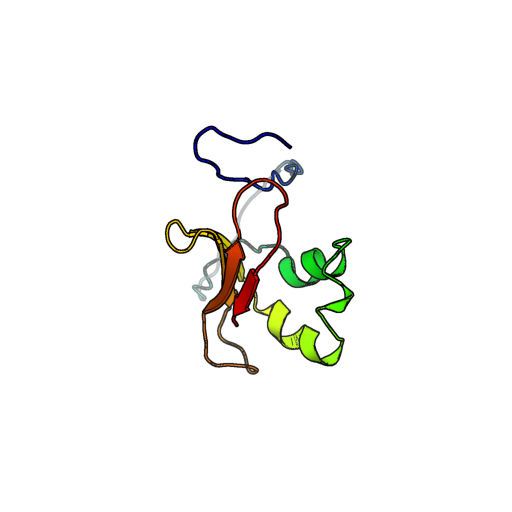1 95 ? 1.794 -7.425 12.232 1.00 96.50 95 PHE A N 1
ATOM 769 C CA . PHE A 1 95 ? 3.237 -7.479 12.008 1.00 96.50 95 PHE A CA 1
ATOM 770 C C . PHE A 1 95 ? 3.983 -6.403 12.803 1.00 96.50 95 PHE A C 1
ATOM 772 O O . PHE A 1 95 ? 3.431 -5.375 13.184 1.00 96.50 95 PHE A O 1
ATOM 779 N N . ASN A 1 96 ? 5.285 -6.621 13.002 1.00 96.56 96 ASN A N 1
ATOM 780 C CA . ASN A 1 96 ? 6.148 -5.696 13.746 1.00 96.56 96 ASN A CA 1
ATOM 781 C C . ASN A 1 96 ? 6.779 -4.603 12.864 1.00 96.56 96 ASN A C 1
ATOM 783 O O . ASN A 1 96 ? 7.288 -3.608 13.379 1.00 96.56 96 ASN A O 1
ATOM 787 N N . ASN A 1 97 ? 6.797 -4.794 11.543 1.00 96.44 97 ASN A N 1
ATOM 788 C CA . ASN A 1 97 ? 7.400 -3.859 10.598 1.00 96.44 97 ASN A CA 1
ATOM 789 C C . ASN A 1 97 ? 6.634 -2.532 10.572 1.00 96.44 97 ASN A C 1
ATOM 791 O O . ASN A 1 97 ? 5.427 -2.502 10.369 1.00 96.44 97 ASN A O 1
ATOM 795 N N . THR A 1 98 ? 7.342 -1.414 10.700 1.00 96.81 98 THR A N 1
ATOM 796 C CA . THR A 1 98 ? 6.745 -0.078 10.536 1.00 96.81 98 THR A CA 1
ATOM 797 C C . THR A 1 98 ? 6.718 0.380 9.080 1.00 96.81 98 THR A C 1
ATOM 799 O O . THR A 1 98 ? 6.031 1.344 8.754 1.00 96.81 98 THR A O 1
ATOM 802 N N . ILE A 1 99 ? 7.462 -0.298 8.200 1.00 97.38 99 ILE A N 1
ATOM 803 C CA . ILE A 1 99 ? 7.508 -0.038 6.762 1.00 97.38 99 ILE A CA 1
ATOM 804 C C . ILE A 1 99 ? 7.472 -1.377 6.030 1.00 97.38 99 ILE A C 1
ATOM 806 O O . ILE A 1 99 ? 8.318 -2.240 6.282 1.00 97.38 99 ILE A O 1
ATOM 810 N N . LEU A 1 100 ? 6.526 -1.528 5.104 1.00 96.69 100 LEU A N 1
ATOM 811 C CA . LEU A 1 100 ? 6.554 -2.573 4.081 1.00 96.69 100 LEU A CA 1
ATOM 812 C C . LEU A 1 100 ? 6.982 -1.946 2.757 1.00 96.69 100 LEU A C 1
ATOM 814 O O . LEU A 1 100 ? 6.667 -0.792 2.474 1.00 96.69 100 LEU A O 1
ATOM 818 N N . SER A 1 101 ? 7.743 -2.678 1.955 1.00 95.56 101 SER A N 1
ATOM 819 C CA . SER A 1 101 ? 8.301 -2.176 0.702 1.00 95.56 101 SER A CA 1
ATOM 820 C C . SER A 1 101 ? 7.940 -3.107 -0.440 1.00 95.56 101 SER A C 1
ATOM 822 O O . SER A 1 101 ? 8.026 -4.315 -0.282 1.00 95.56 101 SER A O 1
ATOM 824 N N . LYS A 1 102 ? 7.584 -2.557 -1.600 1.00 94.00 102 LYS A N 1
ATOM 825 C CA . LYS A 1 102 ? 7.419 -3.340 -2.827 1.00 94.00 102 LYS A CA 1
ATOM 826 C C . LYS A 1 102 ? 8.201 -2.680 -3.949 1.00 94.00 102 LYS A C 1
ATOM 828 O O . LYS A 1 102 ? 7.908 -1.542 -4.312 1.00 94.00 102 LYS A O 1
ATOM 833 N N . THR A 1 103 ? 9.197 -3.381 -4.480 1.00 92.25 103 THR A N 1
ATOM 834 C CA . THR A 1 103 ? 10.048 -2.872 -5.565 1.00 92.25 103 THR A CA 1
ATOM 835 C C . THR A 1 103 ? 9.651 -3.523 -6.880 1.00 92.25 103 THR A C 1
ATOM 837 O O . THR A 1 103 ? 9.549 -4.751 -6.969 1.00 92.25 103 THR A O 1
ATOM 840 N N . TYR A 1 104 ? 9.449 -2.687 -7.891 1.00 89.75 104 TYR A N 1
ATOM 841 C CA . TYR A 1 104 ? 9.128 -3.070 -9.255 1.00 89.75 104 TYR A CA 1
ATOM 842 C C . TYR A 1 104 ? 10.300 -2.731 -10.166 1.00 89.75 104 TYR A C 1
ATOM 844 O O . TYR A 1 104 ? 10.729 -1.578 -10.222 1.00 89.75 104 TYR A O 1
ATOM 852 N N . HIS A 1 105 ? 10.791 -3.736 -10.880 1.00 88.81 105 HIS A N 1
ATOM 853 C CA . HIS A 1 105 ? 11.834 -3.590 -11.891 1.00 88.81 105 HIS A CA 1
ATOM 854 C C . HIS A 1 105 ? 11.194 -3.426 -13.275 1.00 88.81 105 HIS A C 1
ATOM 856 O O . HIS A 1 105 ? 10.280 -4.179 -13.622 1.00 88.81 105 HIS A O 1
ATOM 862 N N . MET A 1 106 ? 11.647 -2.432 -14.034 1.00 84.38 106 MET A N 1
ATOM 863 C CA . MET A 1 106 ? 11.190 -2.124 -15.390 1.00 84.38 106 MET A CA 1
ATOM 864 C C . MET A 1 106 ? 12.228 -2.603 -16.406 1.00 84.38 106 MET A C 1
ATOM 866 O O . MET A 1 106 ? 13.420 -2.373 -16.210 1.00 84.38 106 MET A O 1
ATOM 870 N N . ILE A 1 107 ? 11.764 -3.212 -17.497 1.00 78.12 107 ILE A N 1
ATOM 871 C CA . ILE A 1 107 ? 12.575 -3.478 -18.696 1.00 78.12 107 ILE A CA 1
ATOM 872 C C . ILE A 1 107 ? 12.400 -2.282 -19.655 1.00 78.12 107 ILE A C 1
ATOM 874 O O . ILE A 1 107 ? 11.389 -1.586 -19.577 1.00 78.12 107 ILE A O 1
ATOM 878 N N . ASP A 1 108 ? 13.409 -1.987 -20.479 1.00 68.94 108 ASP A N 1
ATOM 879 C CA . ASP A 1 108 ? 13.534 -0.778 -21.313 1.00 68.94 108 ASP A CA 1
ATOM 880 C C . ASP A 1 108 ? 12.358 -0.451 -22.273 1.00 68.94 108 ASP A C 1
ATOM 882 O O . ASP A 1 108 ? 11.428 -1.222 -22.476 1.00 68.94 108 ASP A O 1
ATOM 886 N N . GLU A 1 109 ? 12.425 0.758 -22.845 1.00 57.06 109 GLU A N 1
ATOM 887 C CA . GLU A 1 109 ? 11.365 1.780 -22.967 1.00 57.06 109 GLU A CA 1
ATOM 888 C C . GLU A 1 109 ? 10.209 1.571 -23.962 1.00 57.06 109 GLU A C 1
ATOM 890 O O . GLU A 1 109 ? 9.316 2.420 -23.992 1.00 57.06 109 GLU A O 1
ATOM 895 N N . ASP A 1 110 ? 10.157 0.487 -24.733 1.00 57.34 110 ASP A N 1
ATOM 896 C CA . ASP A 1 110 ? 9.177 0.403 -25.833 1.00 57.34 110 ASP A CA 1
ATOM 897 C C . ASP A 1 110 ? 7.809 -0.149 -25.403 1.00 57.34 110 ASP A C 1
ATOM 899 O O . ASP A 1 110 ? 6.777 0.222 -25.964 1.00 57.34 110 ASP A O 1
ATOM 903 N N . GLU A 1 111 ? 7.770 -0.942 -24.335 1.00 54.81 111 GLU A N 1
ATOM 904 C CA . GLU A 1 111 ? 6.551 -1.284 -23.609 1.00 54.81 111 GLU A CA 1
ATOM 905 C C . GLU A 1 111 ? 6.918 -1.327 -22.128 1.00 54.81 111 GLU A C 1
ATOM 907 O O . GLU A 1 111 ? 7.855 -2.019 -21.739 1.00 54.81 111 GLU A O 1
ATOM 912 N N . SER A 1 112 ? 6.217 -0.571 -21.280 1.00 56.62 112 SER A N 1
ATOM 913 C CA . SER A 1 112 ? 6.428 -0.582 -19.829 1.00 56.62 112 SER A CA 1
ATOM 914 C C . SER A 1 112 ? 6.013 -1.936 -19.239 1.00 56.62 112 SER A C 1
ATOM 916 O O . SER A 1 112 ? 4.938 -2.074 -18.653 1.00 56.62 112 SER A O 1
ATOM 918 N N . ILE A 1 113 ? 6.857 -2.945 -19.436 1.00 61.44 113 ILE A N 1
ATOM 919 C CA . ILE A 1 113 ? 6.687 -4.313 -18.966 1.00 61.44 113 ILE A CA 1
ATOM 920 C C . ILE A 1 113 ? 7.413 -4.425 -17.623 1.00 61.44 113 ILE A C 1
ATOM 922 O O . ILE A 1 113 ? 8.604 -4.128 -17.494 1.00 61.44 113 ILE A O 1
ATOM 926 N N . LEU A 1 114 ? 6.671 -4.839 -16.597 1.00 63.31 114 LEU A N 1
ATOM 927 C CA . LEU A 1 114 ? 7.216 -5.141 -15.277 1.00 63.31 114 LEU A CA 1
ATOM 928 C C . LEU A 1 114 ? 7.948 -6.486 -15.338 1.00 63.31 114 LEU A C 1
ATOM 930 O O . LEU A 1 114 ? 7.319 -7.512 -15.588 1.00 63.31 114 LEU A O 1
ATOM 934 N N . GLU A 1 115 ? 9.255 -6.503 -15.074 1.00 60.03 115 GLU A N 1
ATOM 935 C CA . GLU A 1 115 ? 10.033 -7.752 -15.077 1.00 60.03 115 GLU A CA 1
ATOM 936 C C . GLU A 1 115 ? 9.730 -8.598 -13.843 1.00 60.03 115 GLU A C 1
ATOM 938 O O . GLU A 1 115 ? 9.587 -9.820 -13.899 1.00 60.03 115 GLU A O 1
ATOM 943 N N . LYS A 1 116 ? 9.702 -7.936 -12.681 1.00 66.19 116 LYS A N 1
ATOM 944 C CA . LYS A 1 116 ? 9.674 -8.611 -11.388 1.00 66.19 116 LYS A CA 1
ATOM 945 C C . LYS A 1 116 ? 9.156 -7.687 -10.297 1.00 66.19 116 LYS A C 1
ATOM 947 O O . LYS A 1 116 ? 9.639 -6.565 -10.144 1.00 66.19 116 LYS A O 1
ATOM 952 N N . ALA A 1 117 ? 8.235 -8.209 -9.492 1.00 68.25 117 ALA A N 1
ATOM 953 C CA . ALA A 1 117 ? 7.838 -7.624 -8.220 1.00 68.25 117 ALA A CA 1
ATOM 954 C C . ALA A 1 117 ? 8.485 -8.412 -7.072 1.00 68.25 117 ALA A C 1
ATOM 956 O O . ALA A 1 117 ? 8.479 -9.647 -7.079 1.00 68.25 117 ALA A O 1
ATOM 957 N N . ARG A 1 118 ? 9.054 -7.710 -6.090 1.00 67.00 118 ARG A N 1
ATOM 958 C CA . ARG A 1 118 ? 9.520 -8.303 -4.825 1.00 67.00 118 ARG A CA 1
ATOM 959 C C . ARG A 1 118 ? 8.833 -7.594 -3.658 1.00 67.00 118 ARG A C 1
ATOM 961 O O . ARG A 1 118 ? 8.741 -6.366 -3.680 1.00 67.00 118 ARG A O 1
ATOM 968 N N . VAL A 1 119 ? 8.339 -8.389 -2.709 1.00 56.00 119 VAL A N 1
ATOM 969 C CA . VAL A 1 119 ? 7.772 -7.968 -1.414 1.00 56.00 119 VAL A CA 1
ATOM 970 C C . VAL A 1 119 ? 8.863 -8.039 -0.351 1.00 56.00 119 VAL A C 1
ATOM 972 O O . VAL A 1 119 ? 9.740 -8.922 -0.503 1.00 56.00 119 VAL A O 1
#

Foldseek 3Di:
DDADPVRDPDPPDPDDDDDDDDDDDDDDDDDPPPPPPPDDQLVQLVVQCPDPPRVVVQDPVNSQFSSQFDDWDKDFDVVQGWMKIWTAGDDHDPDDDRIDMKIWGADDDPDRDTPDIDD

pLDDT: mean 73.1, std 24.39, range [29.47, 97.69]

Sequence (119 aa):
MAQNNNGQCSVFFNDVQSKAGAPEEVKTEEEEKAVKEKGVPDFWLIALKNNEITPEEIADRDEGAPKYLKDIKWNRVEEPKGFKLEFFFDQNPYFNNTILSKTYHMIDEDESILEKARV